Protein AF-A0A4R9VH61-F1 (afdb_monomer_lite)

Foldseek 3Di:
DCVVVVLVVVLVVQLVVLVVCVVVDPCSPLSNLLSVQLQVADDPVDLCRLVVSLVVSLVVCVVVDDPVSSVSSSVSSVVCSVVPPPPPPDDDPD

Sequence (94 aa):
PDRHYHSLAHIEAMLALAGEYEALLHDPVAVHAAIWFHDAIYDSRAKDNEAKSAALAEQKLAGRTDAARLGRIAAMILATATHELPSSRDADFS

Secondary structure (DSSP, 8-state):
--HHHHHHHHHHHHHHHHHHTGGG-S-HHHHHHHHHHHTSS--TT-S-HHHHHHHHHHHHHBTTB-HHHHHHHHHHHHHGGG------------

Radius of gyration: 14.81 Å; chains: 1; bounding box: 32×50×26 Å

Structure (mmCIF, N/CA/C/O backbone):
data_AF-A0A4R9VH61-F1
#
_entry.id   AF-A0A4R9VH61-F1
#
loop_
_atom_site.group_PDB
_atom_site.id
_atom_site.type_symbol
_atom_site.label_atom_id
_atom_site.label_alt_id
_atom_site.label_comp_id
_atom_site.label_asym_id
_atom_site.label_entity_id
_atom_site.label_seq_id
_atom_site.pdbx_PDB_ins_code
_atom_site.Cartn_x
_atom_site.Cartn_y
_atom_site.Cartn_z
_atom_site.occupancy
_atom_site.B_iso_or_equiv
_atom_site.auth_seq_id
_atom_site.auth_comp_id
_atom_site.auth_asym_id
_atom_site.auth_atom_id
_atom_site.pdbx_PDB_model_num
ATOM 1 N N . PRO A 1 1 ? -18.501 14.876 -11.277 1.00 49.16 1 PRO A N 1
ATOM 2 C CA . PRO A 1 1 ? -18.919 13.647 -12.001 1.00 49.16 1 PRO A CA 1
ATOM 3 C C . PRO A 1 1 ? -17.739 12.783 -12.482 1.00 49.16 1 PRO A C 1
ATOM 5 O O . PRO A 1 1 ? -17.919 11.586 -12.629 1.00 49.16 1 PRO A O 1
ATOM 8 N N . ASP A 1 2 ? -16.533 13.351 -12.627 1.00 44.16 2 ASP A N 1
ATOM 9 C CA . ASP A 1 2 ? -15.378 12.668 -13.252 1.00 44.16 2 ASP A CA 1
ATOM 10 C C . ASP A 1 2 ? -14.333 12.047 -12.304 1.00 44.16 2 ASP A C 1
ATOM 12 O O . ASP A 1 2 ? -13.370 11.425 -12.745 1.00 44.16 2 ASP A O 1
ATOM 16 N N . ARG A 1 3 ? -14.476 12.188 -10.980 1.00 48.12 3 ARG A N 1
ATOM 17 C CA . ARG A 1 3 ? -13.374 11.859 -10.050 1.00 48.12 3 ARG A CA 1
ATOM 18 C C . ARG A 1 3 ? -13.142 10.359 -9.830 1.00 48.12 3 ARG A C 1
ATOM 20 O O . ARG A 1 3 ? -12.002 9.967 -9.624 1.00 48.12 3 ARG A O 1
ATOM 27 N N . HIS A 1 4 ? -14.179 9.523 -9.927 1.00 44.09 4 HIS A N 1
ATOM 28 C CA . HIS A 1 4 ? -14.022 8.062 -9.820 1.00 44.09 4 HIS A CA 1
ATOM 29 C C . HIS A 1 4 ? -13.234 7.473 -10.998 1.00 44.09 4 HIS A C 1
ATOM 31 O O . HIS A 1 4 ? -12.468 6.532 -10.816 1.00 44.09 4 HIS A O 1
ATOM 37 N N . TYR A 1 5 ? -13.387 8.045 -12.197 1.00 47.06 5 TYR A N 1
ATOM 38 C CA . TYR A 1 5 ? -12.573 7.657 -13.347 1.00 47.06 5 TYR A CA 1
ATOM 39 C C . TYR A 1 5 ? -11.124 8.116 -13.181 1.00 47.06 5 TYR A C 1
ATOM 41 O O . TYR A 1 5 ? -10.225 7.383 -13.570 1.00 47.06 5 TYR A O 1
ATOM 49 N N . HIS A 1 6 ? -10.880 9.269 -12.545 1.00 55.56 6 HIS A N 1
ATOM 50 C CA . HIS A 1 6 ? -9.520 9.706 -12.225 1.00 55.56 6 HIS A CA 1
ATOM 51 C C . HIS A 1 6 ? -8.816 8.805 -11.204 1.00 55.56 6 HIS A C 1
ATOM 53 O O . HIS A 1 6 ? -7.638 8.529 -11.402 1.00 55.56 6 HIS A O 1
ATOM 59 N N . SER A 1 7 ? -9.493 8.317 -10.156 1.00 65.00 7 SER A N 1
ATOM 60 C CA . SER A 1 7 ? -8.855 7.402 -9.193 1.00 65.00 7 SER A CA 1
ATOM 61 C C . SER A 1 7 ? -8.573 6.029 -9.806 1.00 65.00 7 SER A C 1
ATOM 63 O O . SER A 1 7 ? -7.484 5.492 -9.622 1.00 65.00 7 SER A O 1
ATOM 65 N N . LEU A 1 8 ? -9.496 5.491 -10.612 1.00 68.88 8 LEU A N 1
ATOM 66 C CA . LEU A 1 8 ? -9.273 4.212 -11.287 1.00 68.88 8 LEU A CA 1
ATOM 67 C C . LEU A 1 8 ? -8.198 4.315 -12.379 1.00 68.88 8 LEU A C 1
ATOM 69 O O . LEU A 1 8 ? -7.302 3.480 -12.414 1.00 68.88 8 LEU A O 1
ATOM 73 N N . ALA A 1 9 ? -8.225 5.363 -13.210 1.00 69.38 9 ALA A N 1
ATOM 74 C CA . ALA A 1 9 ? -7.186 5.605 -14.213 1.00 69.38 9 ALA A CA 1
ATOM 75 C C . ALA A 1 9 ? -5.812 5.853 -13.569 1.00 69.38 9 ALA A C 1
ATOM 77 O O . ALA A 1 9 ? -4.788 5.474 -14.132 1.00 69.38 9 ALA A O 1
ATOM 78 N N . HIS A 1 10 ? -5.774 6.459 -12.377 1.00 72.19 10 HIS A N 1
ATOM 79 C CA . HIS A 1 10 ? -4.543 6.612 -11.605 1.00 72.19 10 HIS A CA 1
ATOM 80 C C . HIS A 1 10 ? -4.009 5.260 -11.111 1.00 72.19 10 HIS A C 1
ATOM 82 O O . HIS A 1 10 ? -2.827 4.976 -11.297 1.00 72.19 10 HIS A O 1
ATOM 88 N N . ILE A 1 11 ? -4.874 4.396 -10.565 1.00 74.06 11 ILE A N 1
ATOM 89 C CA . ILE A 1 11 ? -4.505 3.028 -10.164 1.00 74.06 11 ILE A CA 1
ATOM 90 C C . ILE A 1 11 ? -4.013 2.225 -11.375 1.00 74.06 11 ILE A C 1
ATOM 92 O O . ILE A 1 11 ? -2.970 1.581 -11.294 1.00 74.06 11 ILE A O 1
ATOM 96 N N . GLU A 1 12 ? -4.714 2.292 -12.508 1.00 76.88 12 GLU A N 1
ATOM 97 C CA . GLU A 1 12 ? -4.306 1.620 -13.747 1.00 76.88 12 GLU A CA 1
ATOM 98 C C . GLU A 1 12 ? -2.950 2.126 -14.251 1.00 76.88 12 GLU 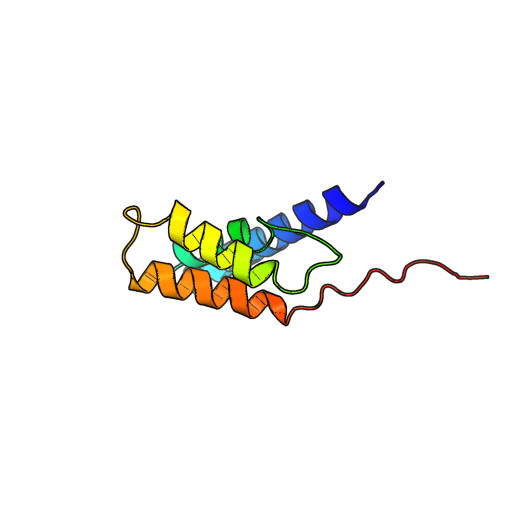A C 1
ATOM 100 O O . GLU A 1 12 ? -2.101 1.313 -14.608 1.00 76.88 12 GLU A O 1
ATOM 105 N N . ALA A 1 13 ? -2.699 3.438 -14.214 1.00 78.44 13 ALA A N 1
ATOM 106 C CA . ALA A 1 13 ? -1.406 4.010 -14.585 1.00 78.44 13 ALA A CA 1
ATOM 107 C C . ALA A 1 13 ? -0.278 3.560 -13.640 1.00 78.44 13 ALA A C 1
ATOM 109 O O . ALA A 1 13 ? 0.810 3.221 -14.103 1.00 78.44 13 ALA A O 1
ATOM 110 N N . MET A 1 14 ? -0.530 3.508 -12.327 1.00 76.62 14 MET A N 1
ATOM 111 C CA . MET A 1 14 ? 0.446 3.010 -11.352 1.00 76.62 14 MET A CA 1
ATOM 112 C C . MET A 1 14 ? 0.731 1.516 -11.531 1.00 76.62 14 MET A C 1
ATOM 114 O O . MET A 1 14 ? 1.884 1.107 -11.426 1.00 76.62 14 MET A O 1
ATOM 118 N N . LEU A 1 15 ? -0.291 0.703 -11.819 1.00 75.88 15 LEU A N 1
ATOM 119 C CA . LEU A 1 15 ? -0.129 -0.725 -12.102 1.00 75.88 15 LEU A CA 1
ATOM 120 C C . LEU A 1 15 ? 0.600 -0.962 -13.428 1.00 75.88 15 LEU A C 1
ATOM 122 O O . LEU A 1 15 ? 1.460 -1.835 -13.491 1.00 75.88 15 LEU A O 1
ATOM 126 N N . ALA A 1 16 ? 0.302 -0.177 -14.466 1.00 79.06 16 ALA A N 1
ATOM 127 C CA . ALA A 1 16 ? 1.006 -0.246 -15.744 1.00 79.06 16 ALA A CA 1
ATOM 128 C C . ALA A 1 16 ? 2.492 0.086 -15.565 1.00 79.06 16 ALA A C 1
ATOM 130 O O . ALA A 1 16 ? 3.344 -0.685 -15.995 1.00 79.06 16 ALA A O 1
ATOM 131 N N . LEU A 1 17 ? 2.803 1.161 -14.831 1.00 77.25 17 LEU A N 1
ATOM 132 C CA . LEU A 1 17 ? 4.176 1.521 -14.488 1.00 77.25 17 LEU A CA 1
ATOM 133 C C . LEU A 1 17 ? 4.843 0.418 -13.648 1.00 77.25 17 LEU A C 1
ATOM 135 O O . LEU A 1 17 ? 5.961 0.008 -13.934 1.00 77.25 17 LEU A O 1
ATOM 139 N N . ALA A 1 18 ? 4.158 -0.129 -12.641 1.00 75.06 18 ALA A N 1
ATOM 140 C CA . ALA A 1 18 ? 4.692 -1.239 -11.851 1.00 75.06 18 ALA A CA 1
ATOM 141 C C . ALA A 1 18 ? 5.000 -2.477 -12.712 1.00 75.06 18 ALA A C 1
ATOM 143 O O . ALA A 1 18 ? 6.022 -3.122 -12.489 1.00 75.06 18 ALA A O 1
ATOM 144 N N . GLY A 1 19 ? 4.165 -2.766 -13.715 1.00 73.94 19 GLY A N 1
ATOM 145 C CA . GLY A 1 19 ? 4.394 -3.818 -14.706 1.00 73.94 19 GLY A CA 1
ATOM 146 C C . GLY A 1 19 ? 5.580 -3.529 -15.631 1.00 73.94 19 GLY A C 1
ATOM 147 O O . GLY A 1 19 ? 6.414 -4.401 -15.859 1.00 73.94 19 GLY A O 1
ATOM 148 N N . GLU A 1 20 ? 5.718 -2.295 -16.119 1.00 78.62 20 GLU A N 1
ATOM 149 C CA . GLU A 1 20 ? 6.853 -1.875 -16.957 1.00 78.62 20 GLU A CA 1
ATOM 150 C C . GLU A 1 20 ? 8.198 -2.019 -16.232 1.00 78.62 20 GLU A C 1
ATOM 152 O O . GLU A 1 20 ? 9.203 -2.404 -16.834 1.00 78.62 20 GLU A O 1
ATOM 157 N N . TYR A 1 21 ? 8.210 -1.757 -14.924 1.00 76.88 21 TYR A N 1
ATO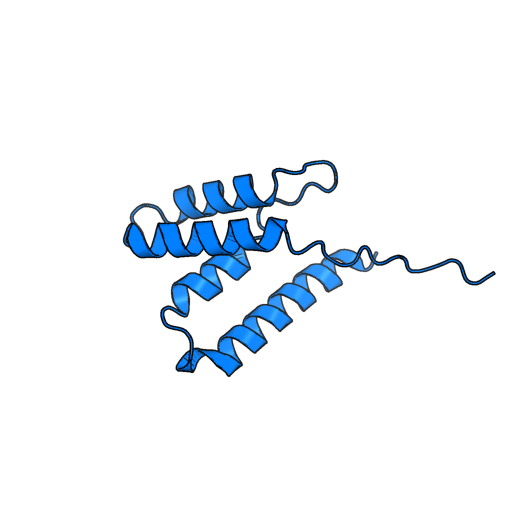M 158 C CA . TYR A 1 21 ? 9.393 -1.876 -14.077 1.00 76.88 21 TYR A CA 1
ATOM 159 C C . TYR A 1 21 ? 9.440 -3.191 -13.288 1.00 76.88 21 TYR A C 1
ATOM 161 O O . TYR A 1 21 ? 10.307 -3.337 -12.428 1.00 76.88 21 TYR A O 1
ATOM 169 N N . GLU A 1 22 ? 8.580 -4.173 -13.583 1.00 75.56 22 GLU A N 1
ATOM 170 C CA . GLU A 1 22 ? 8.432 -5.404 -12.791 1.00 75.56 22 GLU A CA 1
ATOM 171 C C . GLU A 1 22 ? 9.758 -6.157 -12.622 1.00 75.56 22 GLU A C 1
ATOM 173 O O . GLU A 1 22 ? 10.092 -6.599 -11.524 1.00 75.56 22 GLU A O 1
ATOM 178 N N . ALA A 1 23 ? 10.572 -6.215 -13.679 1.00 76.25 23 ALA A N 1
ATOM 179 C CA . ALA A 1 23 ? 11.892 -6.849 -13.660 1.00 76.25 23 ALA A CA 1
ATOM 180 C C . ALA A 1 23 ? 12.918 -6.148 -12.742 1.00 76.25 23 ALA A C 1
ATOM 182 O O . ALA A 1 23 ? 13.950 -6.730 -12.410 1.00 76.25 23 ALA A O 1
ATOM 183 N N . LEU A 1 24 ? 12.652 -4.901 -12.348 1.00 76.12 24 LEU A N 1
ATOM 184 C CA . LEU A 1 24 ? 13.470 -4.096 -11.438 1.00 76.12 24 LEU A CA 1
ATOM 185 C C . LEU A 1 24 ? 12.897 -4.075 -10.012 1.00 76.12 24 LEU A C 1
ATOM 187 O O . LEU A 1 24 ? 13.562 -3.604 -9.087 1.00 76.12 24 LEU A O 1
ATOM 191 N N . LEU A 1 25 ? 11.679 -4.588 -9.813 1.00 78.88 25 LEU A N 1
ATOM 192 C CA . LEU A 1 25 ? 11.054 -4.677 -8.502 1.00 78.88 25 LEU A CA 1
ATOM 193 C C . LEU A 1 25 ? 11.572 -5.907 -7.755 1.00 78.88 25 LEU A C 1
ATOM 195 O O . LEU A 1 25 ? 11.471 -7.039 -8.217 1.00 78.88 25 LEU A O 1
ATOM 199 N N . HIS A 1 26 ? 12.061 -5.696 -6.533 1.00 78.69 26 HIS A N 1
ATOM 200 C CA . HIS A 1 26 ? 12.453 -6.803 -5.657 1.00 78.69 26 HIS A CA 1
ATOM 201 C C . HIS A 1 26 ? 11.269 -7.684 -5.223 1.00 78.69 26 HIS A C 1
ATOM 203 O O . HIS A 1 26 ? 11.465 -8.857 -4.915 1.00 78.69 26 HIS A O 1
ATOM 209 N N . ASP A 1 27 ? 10.055 -7.128 -5.149 1.00 83.88 27 ASP A N 1
ATOM 210 C CA . ASP A 1 27 ? 8.846 -7.864 -4.764 1.00 83.88 27 ASP A CA 1
ATOM 211 C C . ASP A 1 27 ? 7.610 -7.277 -5.473 1.00 83.88 27 A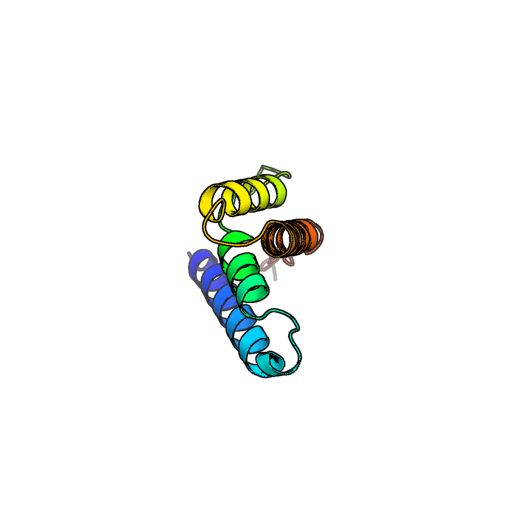SP A C 1
ATOM 213 O O . ASP A 1 27 ? 6.898 -6.449 -4.895 1.00 83.88 27 ASP A O 1
ATOM 217 N N . PRO A 1 28 ? 7.351 -7.676 -6.732 1.00 84.69 28 PRO A N 1
ATOM 218 C CA . PRO A 1 28 ? 6.213 -7.181 -7.510 1.00 84.69 28 PRO A CA 1
ATOM 219 C C . PRO A 1 28 ? 4.864 -7.416 -6.825 1.00 84.69 28 PRO A C 1
ATOM 221 O O . PRO A 1 28 ? 3.965 -6.582 -6.890 1.00 84.69 28 PRO A O 1
ATOM 224 N N . VAL A 1 29 ? 4.727 -8.533 -6.101 1.00 86.19 29 VAL A N 1
ATOM 225 C CA . VAL A 1 29 ? 3.493 -8.881 -5.383 1.00 86.19 29 VAL A CA 1
ATOM 226 C C . VAL A 1 29 ? 3.220 -7.884 -4.260 1.00 86.19 29 VAL A C 1
ATOM 228 O O . VAL A 1 29 ? 2.080 -7.454 -4.085 1.00 86.19 29 VAL A O 1
ATOM 231 N N . ALA A 1 30 ? 4.257 -7.487 -3.517 1.00 87.50 30 ALA A N 1
ATOM 232 C CA . ALA A 1 30 ? 4.129 -6.451 -2.496 1.00 87.50 30 ALA A CA 1
ATOM 233 C C . ALA A 1 30 ? 3.721 -5.101 -3.100 1.00 87.50 30 ALA A C 1
ATOM 235 O O . ALA A 1 30 ? 2.855 -4.422 -2.554 1.00 87.50 30 ALA A O 1
ATOM 236 N N . VAL A 1 31 ? 4.307 -4.736 -4.241 1.00 86.62 31 VAL A N 1
ATOM 237 C CA . VAL A 1 31 ? 4.012 -3.473 -4.931 1.00 86.62 31 VAL A CA 1
ATOM 238 C C . VAL A 1 31 ? 2.569 -3.441 -5.424 1.00 86.62 31 VAL A C 1
ATOM 240 O O . VAL A 1 31 ? 1.848 -2.493 -5.127 1.00 86.62 31 VAL A O 1
ATOM 243 N N . HIS A 1 32 ? 2.105 -4.499 -6.093 1.00 87.12 32 HIS A N 1
ATOM 244 C CA . HIS A 1 32 ? 0.712 -4.592 -6.528 1.00 87.12 32 HIS A CA 1
ATOM 245 C C . HIS A 1 32 ? -0.258 -4.532 -5.348 1.00 87.12 32 HIS A C 1
ATOM 247 O O . HIS A 1 32 ? -1.251 -3.812 -5.409 1.00 87.12 32 HIS A O 1
ATOM 253 N N . ALA A 1 33 ? 0.032 -5.244 -4.255 1.00 88.25 33 ALA A N 1
ATOM 254 C CA . ALA A 1 33 ? -0.789 -5.170 -3.053 1.00 88.25 33 ALA A CA 1
ATOM 255 C C . ALA A 1 33 ? -0.831 -3.741 -2.490 1.00 88.25 33 ALA A C 1
ATOM 257 O O . ALA A 1 33 ? -1.912 -3.237 -2.206 1.00 88.25 33 ALA A O 1
ATOM 258 N N . ALA A 1 34 ? 0.311 -3.061 -2.384 1.00 88.31 34 ALA A N 1
ATOM 259 C CA . ALA A 1 34 ? 0.353 -1.679 -1.920 1.00 88.31 34 ALA A CA 1
ATOM 260 C C . ALA A 1 34 ? -0.482 -0.746 -2.814 1.00 88.31 34 ALA A C 1
ATOM 262 O O . ALA A 1 34 ? -1.271 0.034 -2.291 1.00 88.31 34 ALA A O 1
ATOM 263 N N . ILE A 1 35 ? -0.396 -0.880 -4.142 1.00 86.69 35 ILE A N 1
ATOM 264 C CA . ILE A 1 35 ? -1.203 -0.088 -5.085 1.00 86.69 35 ILE A CA 1
ATOM 265 C C . ILE A 1 35 ? -2.702 -0.376 -4.917 1.00 86.69 35 ILE A C 1
ATOM 267 O O . ILE A 1 35 ? -3.503 0.550 -4.923 1.00 86.69 35 ILE A O 1
ATOM 271 N N . TRP A 1 36 ? -3.114 -1.623 -4.703 1.00 86.00 36 TRP A N 1
ATOM 272 C CA . TRP A 1 36 ? -4.531 -1.923 -4.470 1.00 86.00 36 TRP A CA 1
ATOM 273 C C . TRP A 1 36 ? -5.050 -1.401 -3.131 1.00 86.00 36 TRP A C 1
ATOM 275 O O . TRP A 1 36 ? -6.212 -1.012 -3.033 1.00 86.00 36 TRP A O 1
ATOM 285 N N . PHE A 1 37 ? -4.213 -1.421 -2.094 1.00 88.00 37 PHE A N 1
ATOM 286 C CA . PHE A 1 37 ? -4.639 -1.067 -0.746 1.00 88.00 37 PHE A CA 1
ATOM 287 C C . PHE A 1 37 ? -4.448 0.407 -0.394 1.00 88.00 37 PHE A C 1
ATOM 289 O O . PHE A 1 37 ? -5.129 0.848 0.523 1.00 88.00 37 PHE A O 1
ATOM 296 N N . HIS A 1 38 ? -3.588 1.172 -1.079 1.00 83.44 38 HIS A N 1
ATOM 297 C CA . HIS A 1 38 ? -3.292 2.552 -0.668 1.00 83.44 38 HIS A CA 1
ATOM 298 C C . HIS A 1 38 ? -4.538 3.449 -0.611 1.00 83.44 38 HIS A C 1
ATOM 300 O O . HIS A 1 38 ? -4.701 4.190 0.355 1.00 83.44 38 HIS A O 1
ATOM 306 N N . ASP A 1 39 ? -5.464 3.277 -1.559 1.00 78.94 39 ASP A N 1
ATOM 307 C CA . ASP A 1 39 ? -6.733 4.016 -1.644 1.00 78.94 39 ASP A CA 1
ATOM 308 C C . ASP A 1 39 ? -7.949 3.181 -1.185 1.00 78.94 39 ASP A C 1
ATOM 310 O O . ASP A 1 39 ? -9.100 3.485 -1.492 1.00 78.94 39 ASP A O 1
ATOM 314 N N . ALA A 1 40 ? -7.720 2.080 -0.452 1.00 85.81 40 ALA A N 1
ATOM 315 C CA . ALA A 1 40 ? -8.808 1.218 0.021 1.00 85.81 40 ALA A CA 1
ATOM 316 C C . ALA A 1 40 ? -9.713 1.919 1.046 1.00 85.81 40 ALA A C 1
ATOM 318 O O . ALA A 1 40 ? -10.901 1.602 1.147 1.00 85.81 40 ALA A O 1
ATOM 319 N N . ILE A 1 41 ? -9.152 2.854 1.814 1.00 82.19 41 ILE A N 1
ATOM 320 C CA . ILE A 1 41 ? -9.881 3.755 2.697 1.00 82.19 41 ILE A CA 1
ATOM 321 C C . ILE A 1 41 ? -9.647 5.179 2.206 1.00 82.19 41 ILE A C 1
ATOM 323 O O . ILE A 1 41 ? -8.534 5.684 2.286 1.00 82.19 41 ILE A O 1
ATOM 327 N N . TYR A 1 42 ? -10.716 5.830 1.751 1.00 77.88 42 TYR A N 1
ATOM 328 C CA . TYR A 1 42 ? -10.672 7.207 1.273 1.00 77.88 42 TYR A CA 1
ATOM 329 C C . TYR A 1 42 ? -11.756 8.050 1.950 1.00 77.88 42 TYR A C 1
ATOM 331 O O . TYR A 1 42 ? -12.950 7.901 1.679 1.00 77.88 42 TYR A O 1
ATOM 339 N N . ASP A 1 43 ? -11.334 8.955 2.829 1.00 78.31 43 ASP A N 1
ATOM 340 C CA . ASP A 1 43 ? -12.163 10.008 3.411 1.00 78.31 43 ASP A CA 1
ATOM 341 C C . ASP A 1 43 ? -11.447 11.352 3.243 1.00 78.31 43 ASP A C 1
ATOM 343 O O . ASP A 1 43 ? -10.434 11.626 3.882 1.00 78.31 43 ASP A O 1
ATOM 347 N N . SER A 1 44 ? -11.987 12.226 2.393 1.00 72.75 44 SER A N 1
ATOM 348 C CA . SER A 1 44 ? -11.387 13.528 2.068 1.00 72.75 44 SER A CA 1
ATOM 349 C C . SER A 1 44 ? -11.233 14.476 3.264 1.00 72.75 44 SER A C 1
ATOM 351 O O . SER A 1 44 ? -10.553 15.496 3.156 1.00 72.75 44 SER A O 1
ATOM 353 N N . ARG A 1 45 ? -11.869 14.174 4.402 1.00 73.44 45 ARG A N 1
ATOM 354 C CA . ARG A 1 45 ? -11.758 14.945 5.647 1.00 73.44 45 ARG A CA 1
ATOM 355 C C . ARG A 1 45 ? -10.791 14.327 6.651 1.00 73.44 45 ARG A C 1
ATOM 357 O O . ARG A 1 45 ? -10.437 14.994 7.626 1.00 73.44 45 ARG A O 1
ATOM 364 N N . ALA A 1 46 ? -10.385 13.082 6.438 1.00 78.69 46 ALA A N 1
ATOM 365 C CA . ALA A 1 46 ? -9.511 12.353 7.334 1.00 78.69 46 ALA A CA 1
ATOM 366 C C . ALA A 1 46 ? -8.058 12.413 6.843 1.00 78.69 46 ALA A C 1
ATOM 368 O O . ALA A 1 46 ? -7.782 12.387 5.649 1.00 78.69 46 ALA A O 1
ATOM 369 N N . LYS A 1 47 ? -7.118 12.514 7.787 1.00 77.56 47 LYS A N 1
ATOM 370 C CA . LYS A 1 47 ? -5.666 12.554 7.517 1.00 77.56 47 LYS A CA 1
ATOM 371 C C . LYS A 1 47 ? -4.974 11.217 7.787 1.00 77.56 47 LYS A C 1
ATOM 373 O O . LYS A 1 47 ? -3.753 11.140 7.794 1.00 77.56 47 LYS A O 1
ATOM 378 N N . ASP A 1 48 ? -5.756 10.200 8.127 1.00 84.12 48 ASP A N 1
ATOM 379 C CA . ASP A 1 48 ? -5.293 8.876 8.533 1.00 84.12 48 ASP A CA 1
ATOM 380 C C . ASP A 1 48 ? -5.753 7.787 7.554 1.00 84.12 48 ASP A C 1
ATOM 382 O O . ASP A 1 48 ? -5.727 6.606 7.899 1.00 84.12 48 ASP A O 1
ATOM 386 N N . ASN A 1 49 ? -6.170 8.179 6.344 1.00 85.38 49 ASN A N 1
ATOM 387 C CA . ASN A 1 49 ? -6.632 7.274 5.292 1.00 85.38 49 ASN A CA 1
ATOM 388 C C . ASN A 1 49 ? -5.584 6.215 4.984 1.00 85.38 49 ASN A C 1
ATOM 390 O O . ASN A 1 49 ? -5.870 5.027 5.047 1.00 85.38 49 ASN A O 1
ATOM 394 N N . GLU A 1 50 ? -4.344 6.632 4.773 1.00 84.94 50 GLU A N 1
ATOM 395 C CA . GLU A 1 50 ? -3.235 5.760 4.415 1.00 84.94 50 GLU A CA 1
ATOM 396 C C . GLU A 1 50 ? -2.845 4.854 5.583 1.00 84.94 50 GLU A C 1
ATOM 398 O O . GLU A 1 50 ? -2.550 3.677 5.390 1.00 84.94 50 GLU A O 1
ATOM 403 N N . ALA A 1 51 ? -2.928 5.350 6.821 1.00 88.62 51 ALA A N 1
ATOM 404 C CA . ALA A 1 51 ? -2.700 4.527 8.006 1.00 88.62 51 ALA A CA 1
ATOM 405 C C . ALA A 1 51 ? -3.790 3.454 8.173 1.00 88.62 51 ALA A C 1
ATOM 407 O O . ALA A 1 51 ? -3.491 2.299 8.485 1.00 88.62 51 ALA A O 1
ATOM 408 N N . LYS A 1 52 ? -5.054 3.808 7.916 1.00 90.62 52 LYS A N 1
ATOM 409 C CA . LYS A 1 52 ? -6.186 2.872 7.922 1.00 90.62 52 LYS A CA 1
ATOM 410 C C . LYS A 1 52 ? -6.099 1.868 6.773 1.00 90.62 52 LYS A C 1
ATOM 412 O O . LYS A 1 52 ? -6.343 0.684 6.991 1.00 90.62 52 LYS A O 1
ATOM 417 N N . SER A 1 53 ? -5.712 2.318 5.585 1.00 90.50 53 SER A N 1
ATOM 418 C CA . SER A 1 53 ? -5.441 1.496 4.406 1.00 90.50 53 SER A CA 1
ATOM 419 C C . SER A 1 53 ? -4.316 0.489 4.667 1.00 90.50 53 SER A C 1
ATOM 421 O O . SER A 1 53 ? -4.474 -0.698 4.381 1.00 90.50 53 SER A O 1
ATOM 423 N N . ALA A 1 54 ? -3.218 0.920 5.296 1.00 91.25 54 ALA A N 1
ATOM 424 C CA . ALA A 1 54 ? -2.119 0.043 5.693 1.00 91.25 54 ALA A CA 1
ATOM 425 C C . ALA A 1 54 ? -2.577 -1.006 6.718 1.00 91.25 54 ALA A C 1
ATOM 427 O O . ALA A 1 54 ? -2.358 -2.199 6.513 1.00 91.25 54 ALA A O 1
ATOM 428 N N . ALA A 1 55 ? -3.292 -0.593 7.770 1.00 92.81 55 ALA A N 1
ATOM 429 C CA . ALA A 1 55 ? -3.835 -1.516 8.767 1.00 92.81 55 ALA A CA 1
ATOM 430 C C . ALA A 1 55 ? -4.824 -2.524 8.152 1.00 92.81 55 ALA A C 1
ATOM 432 O O . ALA A 1 55 ? -4.835 -3.703 8.514 1.00 92.81 55 ALA A O 1
ATOM 433 N N . LEU A 1 56 ? -5.639 -2.088 7.187 1.00 92.19 56 LEU A N 1
ATOM 434 C CA . LEU A 1 56 ? -6.540 -2.967 6.448 1.00 92.19 56 LEU A CA 1
ATOM 435 C C . LEU A 1 56 ? -5.760 -3.993 5.616 1.00 92.19 56 LEU A C 1
ATOM 437 O O . LEU A 1 56 ? -6.118 -5.173 5.622 1.00 92.19 56 LEU A O 1
ATOM 441 N N . ALA A 1 57 ? -4.692 -3.573 4.932 1.00 92.56 57 ALA A N 1
ATOM 442 C CA . ALA A 1 57 ? -3.821 -4.471 4.180 1.00 92.56 57 ALA A CA 1
ATOM 443 C C . ALA A 1 57 ? -3.177 -5.518 5.098 1.00 92.56 57 ALA A C 1
ATOM 445 O O . ALA A 1 57 ? -3.219 -6.711 4.791 1.00 92.56 57 ALA A O 1
ATOM 446 N N . GLU A 1 58 ? -2.664 -5.099 6.259 1.00 91.81 58 GLU A N 1
ATOM 447 C CA . GLU A 1 58 ? -2.097 -6.002 7.263 1.00 91.81 58 GLU A CA 1
ATOM 448 C C . 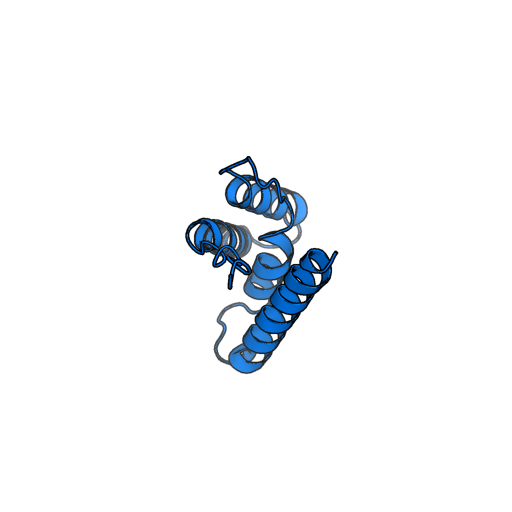GLU A 1 58 ? -3.113 -7.056 7.710 1.00 91.81 58 GLU A C 1
ATOM 450 O O . GLU A 1 58 ? -2.825 -8.252 7.679 1.00 91.81 58 GLU A O 1
ATOM 455 N N . GLN A 1 59 ? -4.337 -6.639 8.042 1.00 92.94 59 GLN A N 1
ATOM 456 C CA . GLN A 1 59 ? -5.404 -7.553 8.453 1.00 92.94 59 GLN A CA 1
ATOM 457 C C . GLN A 1 59 ? -5.839 -8.508 7.336 1.00 92.94 59 GLN A C 1
ATOM 459 O O . GLN A 1 59 ? -6.101 -9.686 7.587 1.00 92.94 59 GLN A O 1
ATOM 464 N N . LYS A 1 60 ? -5.949 -8.021 6.096 1.00 92.19 60 LYS A N 1
ATOM 465 C CA . LYS A 1 60 ? -6.403 -8.827 4.954 1.00 92.19 60 LYS A CA 1
ATOM 466 C C . LYS A 1 60 ? -5.329 -9.784 4.453 1.00 92.19 60 LYS A C 1
ATOM 468 O O . LYS A 1 60 ? -5.674 -10.842 3.930 1.00 92.19 60 LYS A O 1
ATOM 473 N N . LEU A 1 61 ? -4.054 -9.450 4.600 1.00 90.12 61 LEU A N 1
ATOM 474 C CA . LEU A 1 61 ? -2.942 -10.272 4.121 1.00 90.12 61 LEU A CA 1
ATOM 475 C C . LEU A 1 61 ? -2.270 -11.083 5.237 1.00 90.12 61 LEU A C 1
ATOM 477 O O . LEU A 1 61 ? -1.456 -11.961 4.939 1.00 90.12 61 LEU A O 1
ATOM 481 N N . ALA A 1 62 ? -2.659 -10.873 6.498 1.00 89.62 62 ALA A N 1
ATOM 482 C CA . ALA A 1 62 ? -2.263 -11.715 7.619 1.00 89.62 62 ALA A CA 1
ATOM 483 C C . ALA A 1 62 ? -2.522 -13.200 7.313 1.00 89.62 62 ALA A C 1
ATOM 485 O O . ALA A 1 62 ? -3.616 -13.600 6.911 1.00 89.62 62 ALA A O 1
ATOM 486 N N . GLY A 1 63 ? -1.482 -14.023 7.464 1.00 88.00 63 GLY A N 1
ATOM 487 C CA . GLY A 1 63 ? -1.531 -15.462 7.185 1.00 88.00 63 GLY A CA 1
ATOM 488 C C . GLY A 1 63 ? -1.540 -15.846 5.699 1.00 88.00 63 GLY A C 1
ATOM 489 O O . GLY A 1 63 ? -1.457 -17.031 5.392 1.00 88.00 63 GLY A O 1
ATOM 490 N N . ARG A 1 64 ? -1.605 -14.879 4.773 1.00 87.69 64 ARG A N 1
ATOM 491 C CA . ARG A 1 64 ? -1.479 -15.102 3.318 1.00 87.69 64 ARG A CA 1
ATOM 492 C C . ARG A 1 64 ? -0.075 -14.802 2.790 1.00 87.69 64 ARG A C 1
ATOM 494 O O . ARG A 1 64 ? 0.261 -15.212 1.685 1.00 87.69 64 ARG A O 1
ATOM 501 N N . THR A 1 65 ? 0.738 -14.094 3.570 1.00 88.56 65 THR A N 1
ATOM 502 C CA . THR A 1 65 ? 2.136 -13.786 3.254 1.00 88.56 65 THR A CA 1
ATOM 503 C C . THR A 1 65 ? 2.994 -13.727 4.520 1.00 88.56 65 THR A C 1
ATOM 505 O O . THR A 1 65 ? 2.467 -13.680 5.632 1.00 88.56 65 THR A O 1
ATOM 508 N N . ASP A 1 66 ? 4.319 -13.730 4.358 1.00 91.00 66 ASP A N 1
ATOM 509 C CA . ASP A 1 66 ? 5.269 -13.531 5.450 1.00 91.00 66 ASP A CA 1
ATOM 510 C C . ASP A 1 66 ? 5.242 -12.095 6.007 1.00 91.00 66 ASP A C 1
ATOM 512 O O . ASP A 1 66 ? 4.886 -11.134 5.317 1.00 91.00 66 ASP A O 1
ATOM 516 N N . ALA A 1 67 ? 5.658 -11.951 7.268 1.00 89.19 67 ALA A N 1
ATOM 517 C CA . ALA A 1 67 ? 5.657 -10.675 7.981 1.00 89.19 67 ALA A CA 1
ATOM 518 C C . ALA A 1 67 ? 6.577 -9.620 7.343 1.00 89.19 67 ALA A C 1
ATOM 520 O O . ALA A 1 67 ? 6.286 -8.428 7.428 1.00 89.19 67 ALA A O 1
ATOM 521 N N . ALA A 1 68 ? 7.661 -10.032 6.674 1.00 89.19 68 ALA A N 1
ATOM 522 C CA . ALA A 1 68 ? 8.562 -9.091 6.020 1.00 89.19 68 ALA A CA 1
ATOM 523 C C . ALA A 1 68 ? 7.899 -8.463 4.786 1.00 89.19 68 ALA A C 1
ATOM 525 O O . ALA A 1 68 ? 7.998 -7.253 4.588 1.00 89.19 68 ALA A O 1
ATOM 526 N N . ARG A 1 69 ? 7.179 -9.254 3.978 1.00 89.75 69 ARG A N 1
ATOM 527 C CA . ARG A 1 69 ? 6.363 -8.744 2.868 1.00 89.75 69 ARG A CA 1
ATOM 528 C C . ARG A 1 69 ? 5.230 -7.861 3.372 1.00 89.75 69 ARG A C 1
ATOM 530 O O . ARG A 1 69 ? 5.016 -6.793 2.810 1.00 89.75 69 ARG A O 1
ATOM 537 N N . LEU A 1 70 ? 4.552 -8.270 4.441 1.00 92.00 70 LEU A N 1
ATOM 538 C CA . LEU A 1 70 ? 3.478 -7.482 5.044 1.00 92.00 70 LEU A CA 1
ATOM 539 C C . LEU A 1 70 ? 3.971 -6.091 5.477 1.00 92.00 70 LEU A C 1
ATOM 541 O O . LEU A 1 70 ? 3.362 -5.086 5.121 1.00 92.00 70 LEU A O 1
ATOM 545 N N . GLY A 1 71 ? 5.131 -6.033 6.139 1.00 89.06 71 GLY A N 1
ATOM 546 C CA . GLY A 1 71 ? 5.765 -4.774 6.529 1.00 89.06 71 GLY A CA 1
ATOM 547 C C . GLY A 1 71 ? 6.176 -3.903 5.338 1.00 89.06 71 GLY A C 1
ATOM 548 O O . GLY A 1 71 ? 6.011 -2.687 5.388 1.00 89.06 71 GLY A O 1
ATOM 549 N N . ARG A 1 72 ? 6.653 -4.502 4.234 1.00 89.81 72 ARG A N 1
ATOM 550 C CA . ARG A 1 72 ? 6.941 -3.758 2.992 1.00 89.81 72 ARG A CA 1
ATOM 551 C C . ARG A 1 72 ? 5.679 -3.136 2.395 1.00 89.81 72 ARG A C 1
ATOM 553 O O . ARG A 1 72 ? 5.711 -1.967 2.027 1.00 89.81 72 ARG A O 1
ATOM 560 N N . ILE A 1 73 ? 4.581 -3.893 2.336 1.00 91.00 73 ILE A N 1
ATOM 561 C CA . ILE A 1 73 ? 3.285 -3.416 1.826 1.00 91.00 73 ILE A CA 1
ATOM 562 C C . ILE A 1 73 ? 2.790 -2.233 2.663 1.00 91.00 73 ILE A C 1
ATOM 564 O O . ILE A 1 73 ? 2.475 -1.182 2.110 1.00 91.00 73 ILE A O 1
ATOM 568 N N . ALA A 1 74 ? 2.777 -2.376 3.991 1.00 90.19 74 ALA A N 1
ATOM 569 C CA . ALA A 1 74 ? 2.350 -1.313 4.896 1.00 90.19 74 ALA A CA 1
ATOM 570 C C . ALA A 1 74 ? 3.227 -0.056 4.763 1.00 90.19 74 ALA A C 1
ATOM 572 O O . ALA A 1 74 ? 2.702 1.050 4.665 1.00 90.19 74 ALA A O 1
ATOM 573 N N . ALA A 1 75 ? 4.553 -0.214 4.685 1.00 88.31 75 ALA A N 1
ATOM 574 C CA . ALA A 1 75 ? 5.474 0.906 4.497 1.00 88.31 75 ALA A CA 1
ATOM 575 C C . ALA A 1 75 ? 5.252 1.637 3.162 1.00 88.31 75 ALA A C 1
ATOM 577 O O . ALA A 1 75 ? 5.292 2.864 3.127 1.00 88.31 75 ALA A O 1
ATOM 578 N N . MET A 1 76 ? 4.988 0.899 2.078 1.00 88.56 76 MET A N 1
ATOM 579 C CA . MET A 1 76 ? 4.675 1.476 0.768 1.00 88.56 76 MET A CA 1
ATOM 580 C C . MET A 1 76 ? 3.369 2.274 0.790 1.00 88.56 76 MET A C 1
ATOM 582 O O . MET A 1 76 ? 3.339 3.380 0.264 1.00 88.56 76 MET A O 1
ATOM 586 N N . ILE A 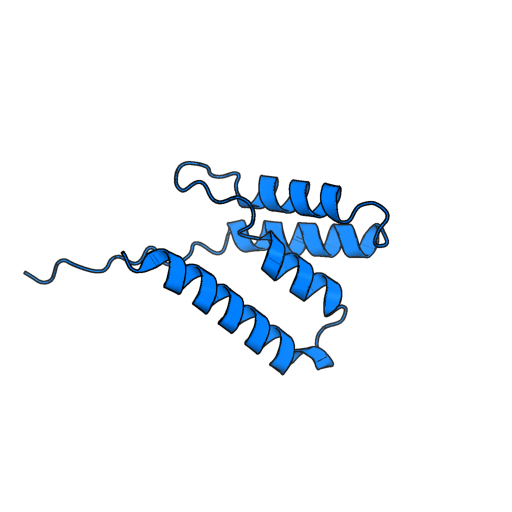1 77 ? 2.323 1.755 1.440 1.00 88.81 77 ILE A N 1
ATOM 587 C CA . ILE A 1 77 ? 1.043 2.462 1.598 1.00 88.81 77 ILE A CA 1
ATOM 588 C C . ILE A 1 77 ? 1.218 3.722 2.454 1.00 88.81 77 ILE A C 1
ATOM 590 O O . ILE A 1 77 ? 0.758 4.793 2.090 1.00 88.81 77 ILE A O 1
ATOM 594 N N . LEU A 1 78 ? 1.929 3.638 3.579 1.00 86.19 78 LEU A N 1
ATOM 595 C CA . LEU A 1 78 ? 2.181 4.814 4.419 1.00 86.19 78 LEU A CA 1
ATOM 596 C C . LEU A 1 78 ? 2.995 5.888 3.685 1.00 86.19 78 LEU A C 1
ATOM 598 O O . LEU A 1 78 ? 2.793 7.078 3.919 1.00 86.19 78 LEU A O 1
ATOM 602 N N . ALA A 1 79 ? 3.891 5.488 2.781 1.00 84.56 79 ALA A N 1
ATOM 603 C CA . ALA A 1 79 ? 4.652 6.421 1.959 1.00 84.56 79 ALA A CA 1
ATOM 604 C C . ALA A 1 79 ? 3.779 7.190 0.951 1.00 84.56 79 ALA A C 1
ATOM 606 O O . ALA A 1 79 ? 4.181 8.273 0.534 1.00 84.56 79 ALA A O 1
ATOM 607 N N . THR A 1 80 ? 2.585 6.699 0.586 1.00 78.94 80 THR A N 1
ATOM 608 C CA . THR A 1 80 ? 1.664 7.464 -0.272 1.00 78.94 80 THR A CA 1
ATOM 609 C C . THR A 1 80 ? 0.960 8.593 0.477 1.00 78.94 80 THR A C 1
ATOM 611 O O . THR A 1 80 ? 0.450 9.496 -0.170 1.00 78.94 80 THR A O 1
ATOM 614 N N . ALA A 1 81 ? 0.997 8.621 1.815 1.00 75.31 81 ALA A N 1
ATOM 615 C CA . ALA A 1 81 ? 0.381 9.686 2.618 1.00 75.31 81 ALA A CA 1
ATOM 616 C C . ALA A 1 81 ? 1.032 11.060 2.401 1.00 75.31 81 ALA A C 1
ATOM 618 O O . ALA A 1 81 ? 0.407 12.097 2.604 1.00 75.31 81 ALA A O 1
ATOM 619 N N . THR A 1 82 ? 2.309 11.076 2.008 1.00 66.06 82 THR A N 1
ATOM 620 C CA . THR A 1 82 ? 3.028 12.305 1.640 1.00 66.06 82 THR A CA 1
ATOM 621 C C . THR A 1 82 ? 2.871 12.650 0.163 1.00 66.06 82 THR A C 1
ATOM 623 O O . THR A 1 82 ? 3.235 13.751 -0.252 1.00 66.06 82 THR A O 1
ATOM 626 N N . HIS A 1 83 ? 2.320 11.728 -0.629 1.00 62.84 83 HIS A N 1
ATOM 627 C CA . HIS A 1 83 ? 1.931 11.964 -2.006 1.00 62.84 83 HIS A CA 1
ATOM 628 C C . HIS A 1 83 ? 0.592 12.705 -1.973 1.00 62.84 83 HIS A C 1
ATOM 630 O O . HIS A 1 83 ? -0.467 12.129 -2.209 1.00 62.84 83 HIS A O 1
ATOM 636 N N . GLU A 1 84 ? 0.626 13.996 -1.627 1.00 52.28 84 GLU A N 1
ATOM 637 C CA . GLU A 1 84 ? -0.531 14.857 -1.843 1.00 52.28 84 GLU A CA 1
ATOM 638 C C . GLU A 1 84 ? -0.866 14.776 -3.333 1.00 52.28 84 GLU A C 1
ATOM 640 O O . GLU A 1 84 ? -0.147 15.318 -4.178 1.00 52.28 84 GLU A O 1
ATOM 645 N N . LEU A 1 85 ? -1.943 14.053 -3.661 1.00 51.28 85 LEU A 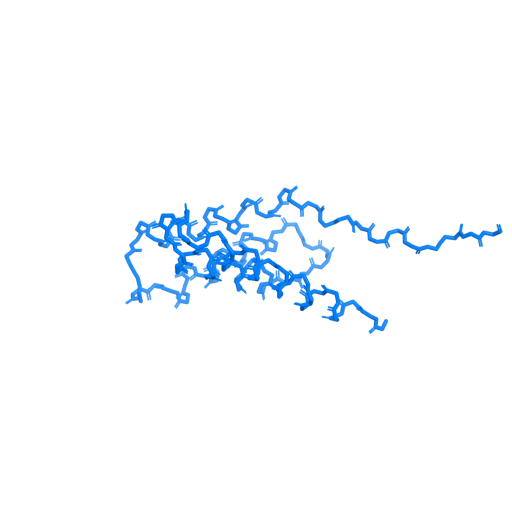N 1
ATOM 646 C CA . LEU A 1 85 ? -2.543 14.122 -4.983 1.00 51.28 85 LEU A CA 1
ATOM 647 C C . LEU A 1 85 ? -2.700 15.610 -5.280 1.00 51.28 85 LEU A C 1
ATOM 649 O O . LEU A 1 85 ? -3.286 16.310 -4.442 1.00 51.28 85 LEU A O 1
ATOM 653 N N . PRO A 1 86 ? -2.172 16.120 -6.410 1.00 44.66 86 PRO A N 1
ATOM 654 C CA . PRO A 1 86 ? -2.376 17.509 -6.754 1.00 44.66 86 PRO A CA 1
ATOM 655 C C . PRO A 1 86 ? -3.880 17.713 -6.737 1.00 44.66 86 PRO A C 1
ATOM 657 O O . PRO A 1 86 ? -4.607 17.126 -7.542 1.00 44.66 86 PRO A O 1
ATOM 660 N N . SER A 1 87 ? -4.356 18.466 -5.740 1.00 42.81 87 SER A N 1
ATOM 661 C CA . SER A 1 87 ? -5.748 18.869 -5.692 1.00 42.81 87 SER A CA 1
ATOM 662 C C . SER A 1 87 ? -6.007 19.470 -7.061 1.00 42.81 87 SER A C 1
ATOM 664 O O . SER A 1 87 ? -5.331 20.425 -7.444 1.00 42.81 87 SER A O 1
ATOM 666 N N . SER A 1 88 ? -6.865 18.823 -7.851 1.00 48.97 88 SER A N 1
ATOM 667 C CA . SER A 1 88 ? -7.224 19.303 -9.176 1.00 48.97 88 SER A CA 1
ATOM 668 C C . SER A 1 88 ? -7.961 20.622 -8.951 1.00 48.97 88 SER A C 1
ATOM 670 O O . SER A 1 88 ? -9.186 20.666 -8.790 1.00 48.97 88 SER A O 1
ATOM 672 N N . ARG A 1 89 ? -7.186 21.692 -8.812 1.00 43.56 89 ARG A N 1
ATOM 673 C CA . ARG A 1 89 ? -7.623 23.073 -8.812 1.00 43.56 89 ARG A CA 1
ATOM 674 C C . ARG A 1 89 ? -7.858 23.413 -10.274 1.00 43.56 89 ARG A C 1
ATOM 676 O O . ARG A 1 89 ? -7.128 24.189 -10.873 1.00 43.56 89 ARG A O 1
ATOM 683 N N . ASP A 1 90 ? -8.864 22.762 -10.837 1.00 53.88 90 ASP A N 1
ATOM 684 C CA . ASP A 1 90 ? -9.437 23.177 -12.098 1.00 53.88 90 ASP A CA 1
ATOM 685 C C . ASP A 1 90 ? -10.616 24.099 -11.813 1.00 53.88 90 ASP A C 1
ATOM 687 O O . ASP A 1 90 ? -11.491 23.785 -11.002 1.00 53.88 90 ASP A O 1
ATOM 691 N N . ALA A 1 91 ? -10.588 25.204 -12.557 1.00 47.16 91 ALA A N 1
ATOM 692 C CA . ALA A 1 91 ? -11.599 26.233 -12.751 1.00 47.16 91 ALA A CA 1
ATOM 693 C C . ALA A 1 91 ? -11.676 27.351 -11.692 1.00 47.16 91 ALA A C 1
ATOM 695 O O . ALA A 1 91 ? -12.364 27.251 -10.683 1.00 47.16 91 ALA A O 1
ATOM 696 N N . ASP A 1 92 ? -11.015 28.470 -11.998 1.00 42.28 92 ASP A N 1
ATOM 697 C CA . ASP A 1 92 ? -11.779 29.609 -12.528 1.00 42.28 92 ASP A CA 1
ATOM 698 C C . ASP A 1 92 ? -10.896 30.421 -13.490 1.00 42.28 92 ASP A C 1
ATOM 700 O O . ASP A 1 92 ? -10.077 31.244 -13.084 1.00 42.28 92 ASP A O 1
ATOM 704 N N . PHE A 1 93 ? -11.045 30.159 -14.791 1.00 48.00 93 PHE A N 1
ATOM 705 C CA . PHE A 1 93 ? -10.737 31.164 -15.805 1.00 48.00 93 PHE A CA 1
ATOM 706 C C . PHE A 1 93 ? -11.997 32.022 -15.952 1.00 48.00 93 PHE A C 1
ATOM 708 O O . PHE A 1 93 ? -12.971 31.580 -16.561 1.00 48.00 93 PHE A O 1
ATOM 715 N N . SER A 1 94 ? -11.977 33.207 -15.336 1.00 52.16 94 SER A N 1
ATOM 716 C CA . SER A 1 94 ? -12.896 34.306 -15.654 1.00 52.16 94 SER A CA 1
ATOM 717 C C . SER A 1 94 ? -12.395 35.105 -16.848 1.00 52.16 94 SER A C 1
ATOM 719 O O . SER A 1 94 ? -11.164 35.141 -17.073 1.00 52.16 94 SER A O 1
#

pLDDT: mean 76.66, std 15.16, range [42.28, 92.94]